Protein AF-A0A6N2CM24-F1 (afdb_monomer)

pLDDT: mean 83.98, std 15.17, range [34.97, 98.06]

Radius of gyration: 14.36 Å; Cα contacts (8 Å, |Δi|>4): 100; chains: 1; bounding box: 33×31×35 Å

Solvent-accessible surface area (backbone atoms only — not comparable to full-atom values): 5964 Å² total; per-residue (Å²): 132,92,52,65,62,73,83,84,80,78,77,62,98,84,59,55,73,68,57,54,52,52,51,52,54,58,51,51,75,80,48,72,80,76,72,83,51,70,69,30,49,54,52,17,61,75,61,65,43,98,47,64,67,59,22,39,52,50,37,25,35,56,77,66,66,20,58,44,41,55,40,93,60,52,89,78,53,82,90,51,98,67,35,48,70,32,37,68,66,56,53,53,61,76,69,113

Secondary structure (DSSP, 8-state):
----------S-TTS-HHHHHHHHHHHHTTPPPPP--HHHHHHHHHHT-SSHHHHHHHHHHHHTT-SEEE-S-GGGS---SS-EEE-HHHHHHTT-

Nearest PDB structures (foldseek):
  8wmm-assembly1_G  TM=7.796E-01  e=8.763E-02  Chryseobacterium
  1v8o-assembly1_C  TM=5.095E-01  e=1.065E+00  Pyrobaculum aerophilum
  3wg9-assembly2_D  TM=3.927E-01  e=2.344E+00  Thermoanaerobacter ethanolicus JW 200
  2ep8-assembly1_A  TM=3.421E-01  e=2.674E+00  Homo sapiens
  9dw4-assembly1_A  TM=3.324E-01  e=2.344E+00  Homo sapiens

Sequence (96 aa):
MLRVLVKITYIQRSSSRSDIYSVFQRLRSFLEISPLDAAVVDAAFARELPDLEDGLQFESALAWGATHLITRNIKDFPASPLIAVLTPVDYLVSRS

Mean predicted aligned error: 5.97 Å

Structure (mmCIF, N/CA/C/O backbone):
data_AF-A0A6N2CM24-F1
#
_entry.id   AF-A0A6N2CM24-F1
#
loop_
_atom_site.group_PDB
_atom_site.id
_atom_site.type_symbol
_atom_site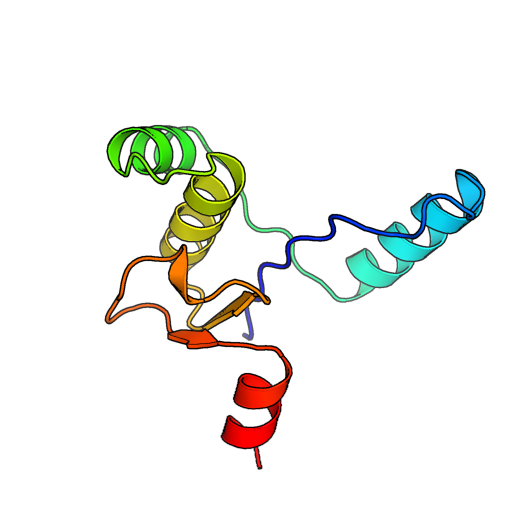.label_atom_id
_atom_site.label_alt_id
_atom_site.label_comp_id
_atom_site.label_asym_id
_atom_site.label_entity_id
_atom_site.label_seq_id
_atom_site.pdbx_PDB_ins_code
_atom_site.Cartn_x
_atom_site.Cartn_y
_atom_site.Cartn_z
_atom_site.occupancy
_atom_site.B_iso_or_equiv
_atom_site.auth_seq_id
_atom_site.auth_comp_id
_atom_site.auth_asym_id
_atom_site.auth_atom_id
_atom_site.pdbx_PDB_model_num
ATOM 1 N N . MET A 1 1 ? -13.667 2.823 -4.403 1.00 39.66 1 MET A N 1
ATOM 2 C CA . MET A 1 1 ? -12.489 2.604 -5.268 1.00 39.66 1 MET A CA 1
ATOM 3 C C . MET A 1 1 ? -11.515 1.742 -4.482 1.00 39.66 1 MET A C 1
ATOM 5 O O . MET A 1 1 ? -11.169 2.131 -3.374 1.00 39.66 1 MET A O 1
ATOM 9 N N . LEU A 1 2 ? -11.205 0.529 -4.947 1.00 34.97 2 LEU A N 1
ATOM 10 C CA . LEU A 1 2 ? -10.349 -0.403 -4.208 1.00 34.97 2 LEU A CA 1
ATOM 11 C C . LEU A 1 2 ? -8.885 -0.004 -4.426 1.00 34.97 2 LEU A C 1
ATOM 13 O O . LEU A 1 2 ? -8.365 -0.158 -5.524 1.00 34.97 2 LEU A O 1
ATOM 17 N N . ARG A 1 3 ? -8.250 0.532 -3.387 1.00 43.34 3 ARG A N 1
ATOM 18 C CA . ARG A 1 3 ? -6.837 0.915 -3.381 1.00 43.34 3 ARG A CA 1
ATOM 19 C C . ARG A 1 3 ? -6.037 -0.237 -2.779 1.00 43.34 3 ARG A C 1
ATOM 21 O O . ARG A 1 3 ? -6.251 -0.567 -1.616 1.00 43.34 3 ARG A O 1
ATOM 28 N N . VAL A 1 4 ? -5.197 -0.893 -3.581 1.00 44.88 4 VAL A N 1
ATOM 29 C CA . VAL A 1 4 ? -4.374 -2.040 -3.162 1.00 44.88 4 VAL A CA 1
ATOM 30 C C . VAL A 1 4 ? -2.914 -1.684 -3.367 1.00 44.88 4 VAL A C 1
ATOM 32 O O . VAL A 1 4 ? -2.520 -1.323 -4.473 1.00 44.88 4 VAL A O 1
ATOM 35 N N . LEU A 1 5 ? -2.115 -1.820 -2.315 1.00 52.31 5 LEU A N 1
ATOM 36 C CA . LEU A 1 5 ? -0.669 -1.705 -2.386 1.00 52.31 5 LEU A CA 1
ATOM 37 C C . LEU A 1 5 ? -0.055 -3.101 -2.224 1.00 52.31 5 LEU A C 1
ATOM 39 O O . LEU A 1 5 ? -0.368 -3.823 -1.278 1.00 52.31 5 LEU A O 1
ATOM 43 N N . VAL A 1 6 ? 0.749 -3.505 -3.209 1.00 51.91 6 VAL A N 1
ATOM 44 C CA . VAL A 1 6 ? 1.307 -4.857 -3.329 1.00 51.91 6 VAL A CA 1
ATOM 45 C C . VAL A 1 6 ? 2.825 -4.768 -3.373 1.00 51.91 6 VAL A C 1
ATOM 47 O O . VAL A 1 6 ? 3.384 -4.122 -4.258 1.00 51.91 6 VAL A O 1
ATOM 50 N N . LYS A 1 7 ? 3.486 -5.502 -2.476 1.00 55.97 7 LYS A N 1
ATOM 51 C CA . LYS A 1 7 ? 4.921 -5.781 -2.546 1.00 55.97 7 LYS A CA 1
ATOM 52 C C . LYS A 1 7 ? 5.175 -6.752 -3.698 1.00 55.97 7 LYS A C 1
ATOM 54 O O . LYS A 1 7 ? 4.919 -7.949 -3.568 1.00 55.97 7 LYS A O 1
ATOM 59 N N . ILE A 1 8 ? 5.653 -6.263 -4.843 1.00 57.91 8 ILE A N 1
ATOM 60 C CA . ILE A 1 8 ? 6.055 -7.120 -5.975 1.00 57.91 8 ILE A CA 1
ATOM 61 C C . ILE A 1 8 ? 7.556 -7.403 -5.880 1.00 57.91 8 ILE A C 1
ATOM 63 O O . ILE A 1 8 ? 8.327 -7.182 -6.811 1.00 57.91 8 ILE A O 1
ATOM 67 N N . THR A 1 9 ? 8.001 -7.902 -4.732 1.00 47.50 9 THR A N 1
ATOM 68 C CA . THR A 1 9 ? 9.305 -8.556 -4.655 1.00 47.50 9 THR A CA 1
ATOM 69 C C . THR A 1 9 ? 9.086 -10.037 -4.928 1.00 47.50 9 THR A C 1
ATOM 71 O O . THR A 1 9 ? 8.315 -10.677 -4.212 1.00 47.50 9 THR A O 1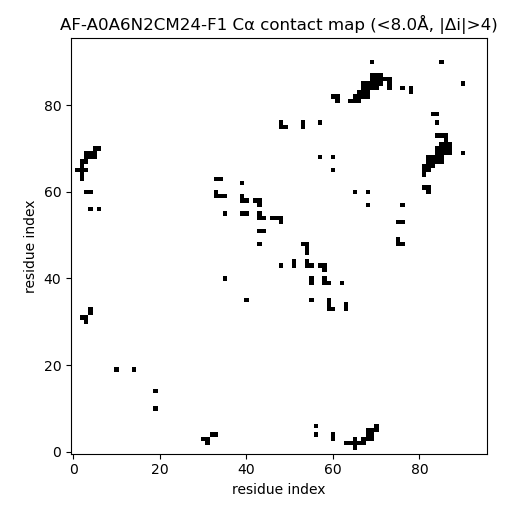
ATOM 74 N N . TYR A 1 10 ? 9.797 -10.562 -5.933 1.00 52.72 10 TYR A N 1
ATOM 75 C CA . TYR A 1 10 ? 9.843 -11.964 -6.384 1.00 52.72 10 TYR A CA 1
ATOM 76 C C . TYR A 1 10 ? 9.036 -12.305 -7.654 1.00 52.72 10 TYR A C 1
ATOM 78 O O . TYR A 1 10 ? 8.209 -13.215 -7.670 1.00 52.72 10 TYR A O 1
ATOM 86 N N . ILE A 1 11 ? 9.354 -11.636 -8.770 1.00 53.03 11 ILE A N 1
ATOM 87 C CA . ILE A 1 11 ? 9.283 -12.301 -10.083 1.00 53.03 11 ILE A CA 1
ATOM 88 C C . ILE A 1 11 ? 10.564 -13.144 -10.200 1.00 53.03 11 ILE A C 1
ATOM 90 O O . ILE A 1 11 ? 11.653 -12.658 -9.898 1.00 53.03 11 ILE A O 1
ATOM 94 N N . GLN A 1 12 ? 10.408 -14.433 -10.508 1.00 54.34 12 GLN A N 1
ATOM 95 C CA . GLN A 1 12 ? 11.417 -15.488 -10.350 1.00 54.34 12 GLN A CA 1
ATOM 96 C C . GLN A 1 12 ? 12.830 -15.119 -10.847 1.00 54.34 12 GLN A C 1
ATOM 98 O O . GLN A 1 12 ? 13.000 -14.543 -11.919 1.00 54.34 12 GLN A O 1
ATOM 103 N N . ARG A 1 13 ? 13.863 -15.591 -10.124 1.00 52.97 13 ARG A N 1
ATOM 104 C CA . ARG A 1 13 ? 15.294 -15.508 -10.510 1.00 52.97 13 ARG A CA 1
ATOM 105 C C . ARG A 1 13 ? 15.636 -16.229 -11.834 1.00 52.97 13 ARG A C 1
ATOM 107 O O . ARG A 1 13 ? 16.784 -16.169 -12.257 1.00 52.97 13 ARG A O 1
ATOM 114 N N . SER A 1 14 ? 14.677 -16.908 -12.464 1.00 58.88 14 SER A N 1
ATOM 115 C CA . SER A 1 14 ? 14.814 -17.676 -13.711 1.00 58.88 14 SER A CA 1
ATOM 116 C C . SER A 1 14 ? 14.224 -16.988 -14.950 1.00 58.88 14 SER A C 1
ATOM 118 O O . SER A 1 14 ? 14.312 -17.545 -16.040 1.00 58.88 14 SER A O 1
ATOM 120 N N . SER A 1 15 ? 13.619 -15.805 -14.814 1.00 69.94 15 SER A N 1
ATOM 121 C CA . SER A 1 15 ? 13.016 -15.073 -15.936 1.00 69.94 15 SER A CA 1
ATOM 122 C C . SER A 1 15 ? 13.990 -14.075 -16.565 1.00 69.94 15 SER A C 1
ATOM 124 O O . SER A 1 15 ? 14.832 -13.489 -15.880 1.00 69.94 15 SER A O 1
ATOM 126 N N . SER A 1 16 ? 13.872 -13.853 -17.877 1.00 82.81 16 SER A N 1
ATOM 127 C CA . SER A 1 16 ? 14.657 -12.818 -18.548 1.00 82.81 16 SER A CA 1
ATOM 128 C C . SER A 1 16 ? 14.218 -11.425 -18.077 1.00 82.81 16 SER A C 1
ATOM 130 O O . SER A 1 16 ? 13.086 -11.228 -17.626 1.00 82.81 16 SER A O 1
ATOM 132 N N . ARG A 1 17 ? 15.095 -10.419 -18.210 1.00 79.88 17 ARG A N 1
ATOM 133 C CA . ARG A 1 17 ? 14.733 -9.027 -17.886 1.00 79.88 17 ARG A CA 1
ATOM 134 C C . ARG A 1 17 ? 13.490 -8.572 -18.660 1.00 79.88 17 ARG A C 1
ATOM 136 O O . ARG A 1 17 ? 12.633 -7.922 -18.076 1.00 79.88 17 ARG A O 1
ATOM 143 N N . SER A 1 18 ? 13.367 -8.936 -19.938 1.00 85.06 18 SER A N 1
ATOM 144 C CA . SER A 1 18 ? 12.202 -8.598 -20.768 1.00 85.06 18 SER A CA 1
ATOM 145 C C . SER A 1 18 ? 10.899 -9.177 -20.220 1.00 85.06 18 SER A C 1
ATOM 147 O O . SER A 1 18 ? 9.894 -8.467 -20.183 1.00 85.06 18 SER A O 1
ATOM 149 N N . ASP A 1 19 ? 10.921 -10.416 -19.723 1.00 83.94 19 ASP A N 1
ATOM 150 C CA . ASP A 1 19 ? 9.726 -11.048 -19.156 1.00 83.94 19 ASP A CA 1
ATOM 151 C C . ASP A 1 19 ? 9.256 -10.295 -17.909 1.00 83.94 19 ASP A C 1
ATOM 153 O O . ASP A 1 19 ? 8.070 -9.993 -17.775 1.00 83.94 19 ASP A O 1
ATOM 157 N N . ILE A 1 20 ? 10.193 -9.903 -17.040 1.00 81.88 20 ILE A N 1
ATOM 158 C CA . ILE A 1 20 ? 9.911 -9.133 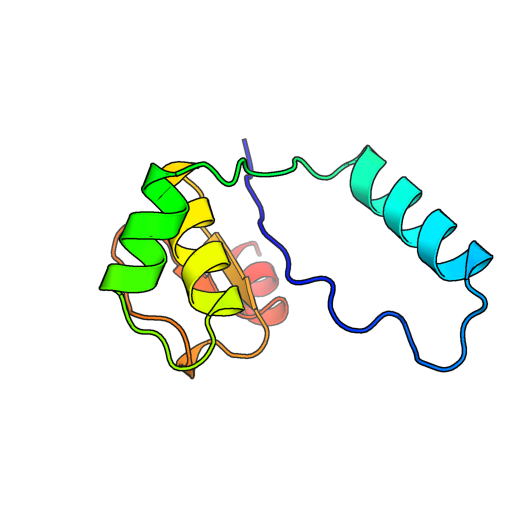-15.822 1.00 81.88 20 ILE A CA 1
ATOM 159 C C . ILE A 1 20 ? 9.220 -7.802 -16.161 1.00 81.88 20 ILE A C 1
ATOM 161 O O . ILE A 1 20 ? 8.173 -7.488 -15.591 1.00 81.88 20 ILE A O 1
ATOM 165 N N . TYR A 1 21 ? 9.752 -7.038 -17.121 1.00 82.94 21 TYR A N 1
ATOM 166 C CA . TYR A 1 21 ? 9.136 -5.770 -17.532 1.00 82.94 21 TYR A CA 1
ATOM 167 C C . TYR A 1 21 ? 7.756 -5.962 -18.164 1.00 82.94 21 TYR A C 1
ATOM 169 O O . TYR A 1 21 ? 6.856 -5.166 -17.894 1.00 82.94 21 TYR A O 1
ATOM 177 N N . SER A 1 22 ? 7.555 -7.027 -18.946 1.00 86.38 22 SER A N 1
ATOM 178 C CA . SER A 1 22 ? 6.246 -7.326 -19.540 1.00 86.38 22 SER A CA 1
ATOM 179 C C . SER A 1 22 ? 5.180 -7.601 -18.470 1.00 86.38 22 SER A C 1
ATOM 181 O O . SER A 1 22 ? 4.044 -7.132 -18.573 1.00 86.38 22 SER A O 1
ATOM 183 N N . VAL A 1 23 ? 5.554 -8.301 -17.392 1.00 84.44 23 VAL A N 1
ATOM 184 C CA . VAL A 1 23 ? 4.672 -8.552 -16.250 1.00 84.44 23 VAL A CA 1
ATOM 185 C C . VAL A 1 23 ? 4.349 -7.242 -15.540 1.00 84.44 23 VAL A C 1
ATOM 187 O O . VAL A 1 23 ? 3.174 -6.967 -15.301 1.00 84.44 23 VAL A O 1
ATOM 190 N N . PHE A 1 24 ? 5.344 -6.394 -15.264 1.00 83.00 24 PHE A N 1
ATOM 191 C CA . PHE A 1 24 ? 5.097 -5.100 -14.622 1.00 83.00 24 PHE A CA 1
ATOM 192 C C . PHE A 1 24 ? 4.191 -4.186 -15.449 1.00 83.00 24 PHE A C 1
ATOM 194 O O . PHE A 1 24 ? 3.292 -3.561 -14.892 1.00 83.00 24 PHE A O 1
ATOM 201 N N . GLN A 1 25 ? 4.362 -4.146 -16.772 1.00 86.50 25 GLN A N 1
ATOM 202 C CA . GLN A 1 25 ? 3.484 -3.380 -17.661 1.00 86.50 25 GLN A CA 1
ATOM 203 C C . GLN A 1 25 ? 2.040 -3.893 -17.617 1.00 86.50 25 GLN A C 1
ATOM 205 O O . GLN A 1 25 ? 1.104 -3.097 -17.525 1.00 86.50 25 GLN A O 1
ATOM 210 N N . ARG A 1 26 ? 1.849 -5.219 -17.613 1.00 87.62 26 ARG A N 1
ATOM 211 C CA . ARG A 1 26 ? 0.520 -5.829 -17.471 1.00 87.62 26 ARG A CA 1
ATOM 212 C C . ARG A 1 26 ? -0.108 -5.496 -16.124 1.00 87.62 26 ARG A C 1
ATOM 214 O O . ARG A 1 26 ? -1.253 -5.064 -16.104 1.00 87.62 26 ARG A O 1
ATOM 221 N N . LEU A 1 27 ? 0.630 -5.636 -15.024 1.00 83.88 27 LEU A N 1
ATOM 222 C CA . LEU A 1 27 ? 0.151 -5.270 -13.687 1.00 83.88 27 LEU A CA 1
ATOM 223 C C . LEU A 1 27 ? -0.237 -3.787 -13.626 1.00 83.88 27 LEU A C 1
ATOM 225 O O . LEU A 1 27 ? -1.315 -3.439 -13.151 1.00 83.88 27 LEU A O 1
ATOM 229 N N . ARG A 1 28 ? 0.597 -2.905 -14.187 1.00 85.31 28 ARG A N 1
ATOM 230 C CA . ARG A 1 28 ? 0.338 -1.464 -14.193 1.00 85.31 28 ARG A CA 1
ATOM 231 C C . ARG A 1 28 ? -0.932 -1.080 -14.953 1.00 85.31 28 ARG A C 1
ATOM 233 O O . ARG A 1 28 ? -1.522 -0.055 -14.624 1.00 85.31 28 ARG A O 1
ATOM 240 N N . SER A 1 29 ? -1.368 -1.878 -15.929 1.00 89.25 29 SER A N 1
ATOM 241 C CA . SER A 1 29 ? -2.579 -1.583 -16.709 1.00 89.25 29 SER A CA 1
ATOM 242 C C . SER A 1 29 ? -3.871 -1.569 -15.881 1.00 89.25 29 SER A C 1
ATOM 244 O O . SER A 1 29 ? -4.835 -0.934 -16.295 1.00 89.25 29 SER A O 1
ATOM 246 N N . PHE A 1 30 ? -3.887 -2.216 -14.710 1.00 86.19 30 PHE A N 1
ATOM 247 C CA . PHE A 1 30 ? -5.068 -2.287 -13.842 1.00 86.19 30 PHE A CA 1
ATOM 248 C C . PHE A 1 30 ? -4.796 -1.948 -12.369 1.00 86.19 30 PHE A C 1
ATOM 250 O O . PHE A 1 30 ? -5.734 -1.906 -11.576 1.00 86.19 30 PHE A O 1
ATOM 257 N N . LEU A 1 31 ? -3.539 -1.702 -11.989 1.00 85.38 31 LEU A N 1
ATOM 258 C CA . LEU A 1 31 ? -3.171 -1.238 -10.653 1.00 85.38 31 LEU A CA 1
ATOM 259 C C . LEU A 1 31 ? -2.913 0.270 -10.644 1.00 85.38 31 LEU A C 1
ATOM 261 O O . LEU A 1 31 ? -2.243 0.811 -11.527 1.00 85.38 31 LEU A O 1
ATOM 265 N N . GLU A 1 32 ? -3.399 0.935 -9.602 1.00 85.69 32 GLU A N 1
ATOM 266 C CA . GLU A 1 32 ? -2.971 2.285 -9.245 1.00 85.69 32 GLU A CA 1
ATOM 267 C C . GLU A 1 32 ? -1.661 2.225 -8.439 1.00 85.69 32 GLU A C 1
ATOM 269 O O . GLU A 1 32 ? -1.399 1.252 -7.733 1.00 85.69 32 GLU A O 1
ATOM 274 N N . ILE A 1 33 ? -0.831 3.265 -8.555 1.00 84.00 33 ILE A N 1
ATOM 275 C CA . ILE A 1 33 ? 0.403 3.413 -7.771 1.00 84.00 33 ILE A CA 1
ATOM 276 C C . ILE A 1 33 ? 0.120 4.433 -6.670 1.00 84.00 33 ILE A C 1
ATOM 278 O O . ILE A 1 33 ? -0.283 5.556 -6.982 1.00 84.00 33 ILE A O 1
ATOM 282 N N . SER A 1 34 ? 0.332 4.064 -5.406 1.00 86.69 34 SER A N 1
ATOM 283 C CA . SER A 1 34 ? 0.268 5.037 -4.318 1.00 86.69 34 SER A CA 1
ATOM 284 C C . SER A 1 34 ? 1.494 5.959 -4.365 1.00 86.69 34 SER A C 1
ATOM 286 O O . SER A 1 34 ? 2.601 5.515 -4.689 1.00 86.69 34 SER A O 1
ATOM 288 N N . PRO A 1 35 ? 1.330 7.253 -4.065 1.00 85.50 35 PRO A N 1
ATOM 289 C CA . PRO A 1 35 ? 2.467 8.147 -3.954 1.00 85.50 35 PRO A CA 1
ATOM 290 C C . PRO A 1 35 ? 3.303 7.810 -2.712 1.00 85.50 35 PRO A C 1
ATOM 292 O O . PRO A 1 35 ? 2.781 7.413 -1.666 1.00 85.50 35 PRO A O 1
ATOM 295 N N . LEU A 1 36 ? 4.611 8.014 -2.842 1.00 89.00 36 LEU A N 1
ATOM 296 C CA . LEU A 1 36 ? 5.552 8.055 -1.732 1.00 89.00 36 LEU A CA 1
ATOM 297 C C . LEU A 1 36 ? 6.118 9.475 -1.685 1.00 89.00 36 LEU A C 1
ATOM 299 O O . LEU A 1 36 ? 6.934 9.846 -2.530 1.00 89.00 36 LEU A O 1
ATOM 303 N N . ASP A 1 37 ? 5.622 10.285 -0.759 1.00 93.38 37 ASP A N 1
ATOM 304 C CA . ASP A 1 37 ? 6.094 11.650 -0.541 1.00 93.38 37 ASP A CA 1
AT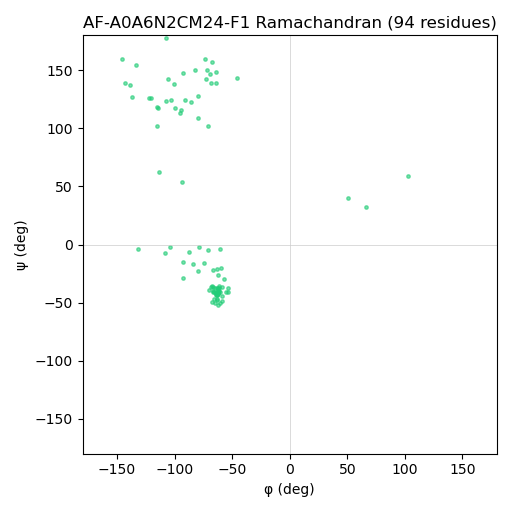OM 305 C C . ASP A 1 37 ? 6.909 11.750 0.756 1.00 93.38 37 ASP A C 1
ATOM 307 O O . ASP A 1 37 ? 7.081 10.769 1.482 1.00 93.38 37 ASP A O 1
ATOM 311 N N . ALA A 1 38 ? 7.442 12.941 1.034 1.00 97.44 38 ALA A N 1
ATOM 312 C CA . ALA A 1 38 ? 8.254 13.174 2.224 1.00 97.44 38 ALA A CA 1
ATOM 313 C C . ALA A 1 38 ? 7.494 12.857 3.523 1.00 97.44 38 ALA A C 1
ATOM 315 O O . ALA A 1 38 ? 8.077 12.282 4.433 1.00 97.44 38 ALA A O 1
ATOM 316 N N . ALA A 1 39 ? 6.190 13.151 3.588 1.00 96.88 39 ALA A N 1
ATOM 317 C CA . ALA A 1 39 ? 5.395 12.905 4.787 1.00 96.88 39 ALA A CA 1
ATOM 318 C C . ALA A 1 39 ? 5.253 11.403 5.072 1.00 96.88 39 ALA A C 1
ATOM 320 O O . ALA A 1 39 ? 5.370 10.981 6.221 1.00 96.88 39 ALA A O 1
ATOM 321 N N . VAL A 1 40 ? 5.056 10.589 4.030 1.00 95.69 40 VAL A N 1
ATOM 322 C CA . VAL A 1 40 ? 5.042 9.125 4.160 1.00 95.69 40 VAL A CA 1
ATOM 323 C C . VAL A 1 40 ? 6.405 8.591 4.602 1.00 95.69 40 VAL A C 1
ATOM 325 O O . VAL A 1 40 ? 6.467 7.706 5.454 1.00 95.69 40 VAL A O 1
ATOM 328 N N . VAL A 1 41 ? 7.497 9.120 4.044 1.00 96.00 41 VAL A N 1
ATOM 329 C CA . VAL A 1 41 ? 8.861 8.704 4.411 1.00 96.00 41 VAL A CA 1
ATOM 330 C C . VAL A 1 41 ? 9.159 9.029 5.875 1.00 96.00 41 VAL A C 1
ATOM 332 O O . VAL A 1 41 ? 9.604 8.151 6.614 1.00 96.00 41 VAL A O 1
ATOM 335 N N . ASP A 1 42 ? 8.855 10.250 6.314 1.00 98.06 42 ASP A N 1
ATOM 336 C CA . ASP A 1 42 ? 9.070 10.685 7.695 1.00 98.06 42 ASP A CA 1
ATOM 337 C C . ASP A 1 42 ? 8.233 9.855 8.680 1.00 98.06 42 ASP A C 1
ATOM 339 O O . ASP A 1 42 ? 8.733 9.426 9.723 1.00 98.06 42 ASP A O 1
ATOM 343 N N . ALA A 1 43 ? 6.975 9.560 8.331 1.00 96.38 43 ALA A N 1
ATOM 344 C CA . ALA A 1 43 ? 6.111 8.694 9.129 1.00 96.38 43 ALA A CA 1
ATOM 345 C C . ALA A 1 43 ? 6.658 7.261 9.225 1.00 96.38 43 ALA A C 1
ATOM 347 O O . ALA A 1 43 ? 6.645 6.667 10.305 1.00 96.38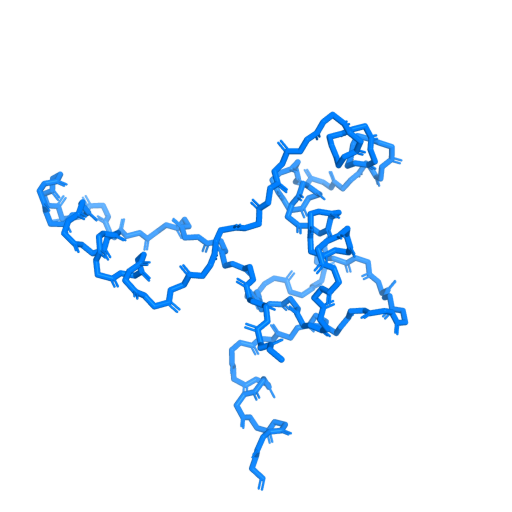 43 ALA A O 1
ATOM 348 N N . ALA A 1 44 ? 7.184 6.714 8.124 1.00 95.31 44 ALA A N 1
ATOM 349 C CA . ALA A 1 44 ? 7.747 5.367 8.099 1.00 95.31 44 ALA A CA 1
ATOM 350 C C . ALA A 1 44 ? 9.010 5.267 8.961 1.00 95.31 44 ALA A C 1
ATOM 352 O O . ALA A 1 44 ? 9.170 4.299 9.705 1.00 95.31 44 ALA A O 1
ATOM 353 N N . PHE A 1 45 ? 9.874 6.285 8.914 1.00 96.19 45 PHE A N 1
ATOM 354 C CA . PHE A 1 45 ? 11.041 6.369 9.789 1.00 96.19 45 PHE A CA 1
ATOM 355 C C . PHE A 1 45 ? 10.642 6.462 11.259 1.00 96.19 45 PHE A C 1
ATOM 357 O O . PHE A 1 45 ? 11.201 5.742 12.078 1.00 96.19 45 PHE A O 1
ATOM 364 N N . ALA A 1 46 ? 9.636 7.275 11.589 1.00 96.62 46 ALA A N 1
ATOM 365 C CA . ALA A 1 46 ? 9.129 7.390 12.954 1.00 96.62 46 ALA A CA 1
ATOM 366 C C . ALA A 1 46 ? 8.448 6.107 13.466 1.00 96.62 46 ALA A C 1
ATOM 368 O O . ALA A 1 46 ? 8.319 5.923 14.676 1.00 96.62 46 ALA A O 1
ATOM 369 N N . ARG A 1 47 ? 7.981 5.228 12.568 1.00 93.69 47 ARG A N 1
ATOM 370 C CA . ARG A 1 47 ? 7.344 3.957 12.940 1.00 93.69 47 ARG A CA 1
ATOM 371 C C . ARG A 1 47 ? 8.340 2.861 13.315 1.00 93.69 47 ARG A C 1
ATOM 373 O O . ARG A 1 47 ? 7.949 1.930 14.012 1.00 93.69 47 ARG A O 1
ATOM 380 N N . GLU A 1 48 ? 9.584 2.960 12.848 1.00 92.38 48 GLU A N 1
ATOM 381 C CA . GLU A 1 48 ? 10.678 2.037 13.184 1.00 92.38 48 GLU A CA 1
ATOM 382 C C . GLU A 1 48 ? 10.321 0.546 12.991 1.00 92.38 48 GLU A C 1
ATOM 384 O O . GLU A 1 48 ? 10.682 -0.308 13.804 1.00 92.38 48 GLU A O 1
ATOM 389 N N . LEU A 1 49 ? 9.599 0.203 11.911 1.00 91.62 49 LEU A N 1
ATOM 390 C CA . LEU A 1 49 ? 9.362 -1.211 11.596 1.00 91.62 49 LEU A CA 1
ATOM 391 C C . LEU A 1 49 ? 10.689 -1.924 11.274 1.00 91.62 49 LEU A C 1
ATOM 393 O O . LEU A 1 49 ? 11.585 -1.306 10.694 1.00 91.62 49 LEU A O 1
ATOM 397 N N . PRO A 1 50 ? 10.814 -3.232 11.587 1.00 89.81 50 PRO A N 1
ATOM 398 C CA . PRO A 1 50 ? 12.038 -3.994 11.322 1.00 89.81 50 PRO A CA 1
ATOM 399 C C . PRO A 1 50 ? 12.475 -3.985 9.851 1.00 89.81 50 PRO A C 1
ATOM 401 O O . PRO A 1 50 ? 13.666 -4.084 9.561 1.00 89.81 50 PRO A O 1
ATOM 404 N N . ASP A 1 51 ? 11.511 -3.878 8.936 1.00 89.44 51 ASP A N 1
ATOM 405 C CA . ASP A 1 51 ? 11.728 -3.760 7.500 1.00 89.44 51 ASP A CA 1
ATOM 406 C C . ASP A 1 51 ? 11.255 -2.380 7.025 1.00 89.44 51 ASP A C 1
ATOM 408 O O . ASP A 1 51 ? 10.079 -2.025 7.138 1.00 89.44 51 ASP A O 1
ATOM 412 N N . LEU A 1 52 ? 12.193 -1.581 6.508 1.00 87.31 52 LEU A N 1
ATOM 413 C CA . LEU A 1 52 ? 11.905 -0.219 6.059 1.00 87.31 52 LEU A CA 1
ATOM 414 C C . LEU A 1 52 ? 10.886 -0.199 4.911 1.00 87.31 52 LEU A C 1
ATOM 416 O O . LEU A 1 52 ? 10.046 0.698 4.857 1.00 87.31 52 LEU A O 1
ATOM 420 N N . GLU A 1 53 ? 10.957 -1.167 3.991 1.00 87.25 53 GLU A N 1
ATOM 421 C CA . GLU A 1 53 ? 10.028 -1.242 2.863 1.00 87.25 53 GLU A CA 1
ATOM 422 C C . GLU A 1 53 ? 8.602 -1.468 3.367 1.00 87.25 53 GLU A C 1
ATOM 424 O O . GLU A 1 53 ? 7.698 -0.760 2.932 1.00 87.25 53 GLU A O 1
ATOM 429 N N . ASP A 1 54 ? 8.412 -2.366 4.337 1.00 90.88 54 ASP A N 1
ATOM 430 C CA . ASP A 1 54 ? 7.112 -2.606 4.966 1.00 90.88 54 ASP A CA 1
ATOM 431 C C . ASP A 1 54 ? 6.595 -1.359 5.712 1.00 90.88 54 ASP A C 1
ATOM 433 O O . ASP A 1 54 ? 5.405 -1.047 5.623 1.00 90.88 54 ASP A O 1
ATOM 437 N N . GLY A 1 55 ? 7.477 -0.589 6.363 1.00 93.75 55 GLY A N 1
ATOM 438 C CA . GLY A 1 55 ? 7.141 0.707 6.970 1.00 93.75 55 GLY A CA 1
ATOM 439 C C . GLY A 1 55 ? 6.629 1.730 5.953 1.00 93.75 55 GLY A C 1
ATOM 440 O O . GLY A 1 55 ? 5.551 2.299 6.130 1.00 93.75 55 GLY A O 1
ATOM 441 N N . LEU A 1 56 ? 7.356 1.914 4.847 1.00 93.31 56 LEU A N 1
ATOM 442 C CA . LEU A 1 56 ? 6.963 2.813 3.754 1.00 93.31 56 LEU A CA 1
ATOM 443 C C . LEU A 1 56 ? 5.643 2.375 3.108 1.00 93.31 56 LEU A C 1
ATOM 445 O O . LEU A 1 56 ? 4.777 3.202 2.826 1.00 93.31 56 LEU A O 1
ATOM 449 N N . GLN A 1 57 ? 5.469 1.071 2.900 1.00 91.75 57 GLN A N 1
ATOM 450 C CA . GLN A 1 57 ? 4.257 0.476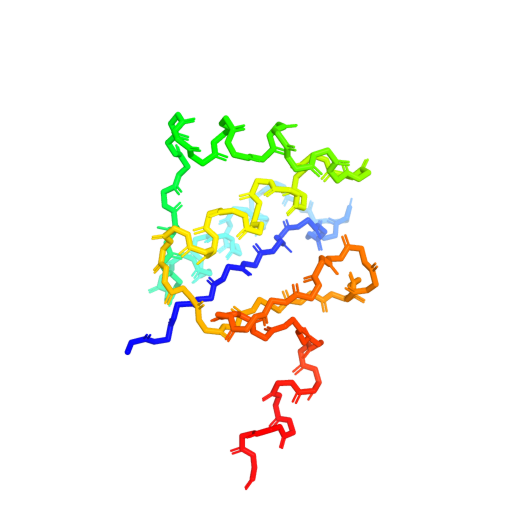 2.344 1.00 91.75 57 GLN A CA 1
ATOM 451 C C . GLN A 1 57 ? 3.049 0.688 3.266 1.00 91.75 57 GLN A C 1
ATOM 453 O O . GLN A 1 57 ? 1.970 1.046 2.788 1.00 91.75 57 GLN A O 1
ATOM 458 N N . PHE A 1 58 ? 3.215 0.501 4.576 1.00 94.06 58 PHE A N 1
ATOM 459 C CA . PHE A 1 58 ? 2.148 0.704 5.550 1.00 94.06 58 PHE A CA 1
ATOM 460 C C . PHE A 1 58 ? 1.709 2.170 5.626 1.00 94.06 58 PHE A C 1
ATOM 462 O O . PHE A 1 58 ? 0.520 2.463 5.492 1.00 94.06 58 PHE A O 1
ATOM 469 N N . GLU A 1 59 ? 2.660 3.095 5.768 1.00 95.38 59 GLU A N 1
ATOM 470 C CA . GLU A 1 59 ? 2.358 4.527 5.864 1.00 95.38 59 GLU A CA 1
ATOM 471 C C . GLU A 1 59 ? 1.817 5.088 4.542 1.00 95.38 59 GLU A C 1
ATOM 473 O O . GLU A 1 59 ? 0.865 5.870 4.545 1.00 95.38 59 GLU A O 1
ATOM 478 N N . SER A 1 60 ? 2.318 4.620 3.392 1.00 94.06 60 SER A N 1
ATOM 479 C CA . SER A 1 60 ? 1.750 4.980 2.086 1.00 94.06 60 SER A CA 1
ATOM 480 C C . SER A 1 60 ? 0.305 4.494 1.957 1.00 94.06 60 SER A C 1
ATOM 482 O O . SER A 1 60 ? -0.555 5.226 1.467 1.00 94.06 60 SER A O 1
ATOM 484 N N . ALA A 1 61 ? -0.004 3.284 2.437 1.00 92.44 61 ALA A N 1
ATOM 485 C CA . ALA A 1 61 ? -1.361 2.749 2.406 1.00 92.44 61 ALA A CA 1
ATOM 486 C C . ALA A 1 61 ? -2.322 3.551 3.304 1.00 92.44 61 ALA A C 1
ATOM 488 O O . ALA A 1 61 ? -3.443 3.845 2.880 1.00 92.44 61 ALA A O 1
ATOM 489 N N . LEU A 1 62 ? -1.878 3.958 4.499 1.00 93.75 62 LEU A N 1
ATOM 490 C CA . LEU A 1 62 ? -2.642 4.839 5.386 1.00 93.75 62 LEU A CA 1
ATOM 491 C C . LEU A 1 62 ? -2.896 6.209 4.747 1.00 93.75 62 LEU A C 1
ATOM 493 O O .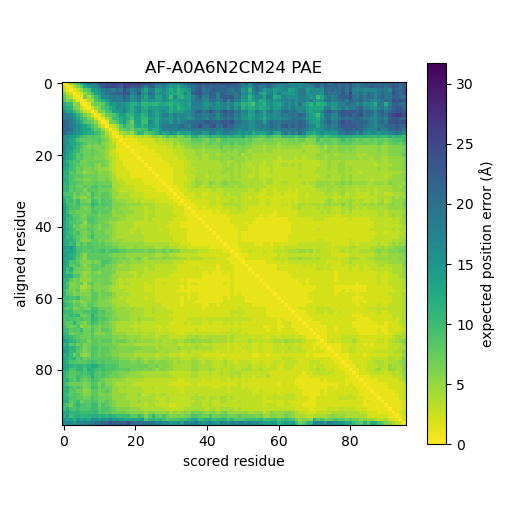 LEU A 1 62 ? -4.048 6.634 4.653 1.00 93.75 62 LEU A O 1
ATOM 497 N N . ALA A 1 63 ? -1.846 6.874 4.256 1.00 93.62 63 ALA A N 1
ATOM 498 C CA . ALA A 1 63 ? -1.943 8.190 3.623 1.00 93.62 63 ALA A CA 1
ATOM 499 C C . ALA A 1 63 ? -2.823 8.165 2.364 1.00 93.62 63 ALA A C 1
ATOM 501 O O . ALA A 1 63 ? -3.581 9.097 2.088 1.00 93.62 63 ALA A O 1
ATOM 502 N N . TRP A 1 64 ? -2.776 7.065 1.613 1.00 92.56 64 TRP A N 1
ATOM 503 C CA . TRP A 1 64 ? -3.605 6.863 0.432 1.00 92.56 64 TRP A CA 1
ATOM 504 C C . TRP A 1 64 ? -5.046 6.441 0.766 1.00 92.56 64 TRP A C 1
ATOM 506 O O . TRP A 1 64 ? -5.868 6.301 -0.140 1.00 92.56 64 TRP A O 1
ATOM 516 N N . GLY A 1 65 ? -5.401 6.253 2.040 1.00 91.94 65 GLY A N 1
ATOM 517 C CA . GLY A 1 65 ? -6.750 5.863 2.458 1.00 91.94 65 GLY A CA 1
ATOM 518 C C . GLY A 1 65 ? -7.140 4.458 1.996 1.00 91.94 65 GLY A C 1
ATOM 519 O O . GLY A 1 65 ? -8.301 4.208 1.661 1.00 91.94 65 GLY A O 1
ATOM 520 N N . ALA A 1 66 ? -6.169 3.548 1.906 1.00 91.12 66 ALA A N 1
ATOM 521 C CA . ALA A 1 66 ? -6.444 2.144 1.655 1.00 91.12 66 ALA A CA 1
ATOM 522 C C . ALA A 1 66 ? -7.139 1.524 2.873 1.00 91.12 66 ALA A C 1
ATOM 524 O O . ALA A 1 66 ? -6.771 1.772 4.017 1.00 91.12 66 ALA A O 1
ATOM 525 N N . THR A 1 67 ? -8.134 0.676 2.622 1.00 92.56 67 THR A N 1
ATOM 526 C CA . THR A 1 67 ? -8.835 -0.061 3.686 1.00 92.56 67 THR A CA 1
ATOM 527 C C . THR A 1 67 ? -8.224 -1.434 3.944 1.00 92.56 67 THR A C 1
ATOM 529 O O . THR A 1 67 ? -8.517 -2.052 4.963 1.00 92.56 67 THR A O 1
ATOM 532 N N . HIS A 1 68 ? -7.383 -1.920 3.024 1.00 91.50 68 HIS A N 1
ATOM 533 C CA . HIS A 1 68 ? -6.742 -3.228 3.105 1.00 91.50 68 HIS A CA 1
ATOM 534 C C . HIS A 1 68 ? -5.279 -3.149 2.655 1.00 91.50 68 HIS A C 1
ATOM 536 O O . HIS A 1 68 ? -4.980 -2.542 1.626 1.00 91.50 68 HIS A O 1
ATOM 542 N N . LEU A 1 69 ? -4.389 -3.824 3.383 1.00 91.69 69 LEU A N 1
ATOM 543 C CA . LEU A 1 69 ? -3.011 -4.107 2.981 1.00 91.69 69 LEU A CA 1
ATOM 544 C C . LEU A 1 69 ? -2.865 -5.617 2.823 1.00 91.69 69 LEU A C 1
ATOM 546 O O . LEU A 1 69 ? -3.056 -6.369 3.778 1.00 91.69 69 LEU A O 1
ATOM 550 N N . ILE A 1 70 ? -2.542 -6.065 1.610 1.00 91.31 70 ILE A N 1
ATOM 551 C CA . ILE A 1 70 ? -2.449 -7.493 1.300 1.00 91.31 70 ILE A CA 1
ATOM 552 C C . ILE A 1 70 ? -0.984 -7.924 1.320 1.00 91.31 70 ILE A C 1
ATOM 554 O O . ILE A 1 70 ? -0.176 -7.448 0.524 1.00 91.31 70 ILE A O 1
ATOM 558 N N . THR A 1 71 ? -0.634 -8.838 2.224 1.00 88.88 71 THR A N 1
ATOM 559 C CA . THR A 1 71 ? 0.744 -9.309 2.430 1.00 88.88 71 THR A CA 1
ATOM 560 C C . THR A 1 71 ? 0.777 -10.782 2.828 1.00 88.88 71 THR A C 1
ATOM 562 O O . THR A 1 71 ? -0.199 -11.331 3.325 1.00 88.88 71 THR A O 1
ATOM 565 N N . ARG A 1 72 ? 1.920 -11.449 2.642 1.00 87.62 72 ARG A N 1
ATOM 566 C CA . ARG A 1 72 ? 2.147 -12.787 3.219 1.00 87.62 72 ARG A CA 1
ATOM 567 C C . ARG A 1 72 ? 2.636 -12.733 4.670 1.00 87.62 72 ARG A C 1
ATOM 569 O O . ARG A 1 72 ? 2.540 -13.738 5.365 1.00 87.62 72 ARG A O 1
ATOM 576 N N . ASN A 1 73 ? 3.127 -11.581 5.125 1.00 88.56 73 ASN A N 1
ATOM 577 C CA . ASN A 1 73 ? 3.778 -11.411 6.424 1.00 88.56 73 ASN A CA 1
ATOM 578 C C . ASN A 1 73 ? 2.957 -10.507 7.353 1.00 88.56 73 ASN A C 1
ATOM 580 O O . ASN A 1 73 ? 3.413 -9.446 7.756 1.00 88.56 73 ASN A O 1
ATOM 584 N N . ILE A 1 74 ? 1.733 -10.912 7.703 1.00 91.62 74 ILE A N 1
ATOM 585 C CA . ILE A 1 74 ? 0.830 -10.086 8.532 1.00 91.62 74 ILE A CA 1
ATOM 586 C C . ILE A 1 74 ? 1.495 -9.638 9.845 1.00 91.62 74 ILE A C 1
ATOM 588 O O . ILE A 1 74 ? 1.346 -8.492 10.250 1.00 91.62 74 ILE A O 1
ATOM 592 N N . LYS A 1 75 ? 2.250 -10.536 10.488 1.00 91.75 75 LYS A N 1
ATOM 593 C CA . LYS A 1 75 ? 2.882 -10.322 11.801 1.00 91.75 75 LYS A CA 1
ATOM 594 C C . LYS A 1 75 ? 3.874 -9.151 11.861 1.00 91.75 75 LYS A C 1
ATOM 596 O O . LYS A 1 75 ? 4.174 -8.698 12.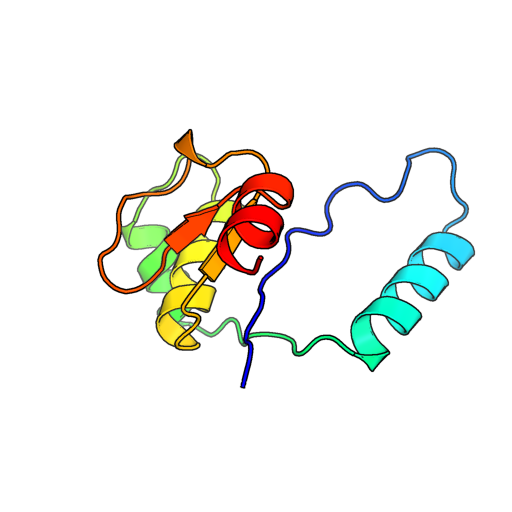959 1.00 91.75 75 LYS A O 1
ATOM 601 N N . ASP A 1 76 ? 4.385 -8.706 10.714 1.00 90.12 76 ASP A N 1
ATOM 602 C CA . ASP A 1 76 ? 5.387 -7.639 10.637 1.00 90.12 76 ASP A CA 1
ATOM 603 C C . ASP A 1 76 ? 4.719 -6.247 10.572 1.00 90.12 76 ASP A C 1
ATOM 605 O O . ASP A 1 76 ? 5.395 -5.225 10.667 1.00 90.12 76 ASP A O 1
ATOM 609 N N . PHE A 1 77 ? 3.383 -6.197 10.468 1.00 92.69 77 PHE A N 1
ATOM 610 C CA . PHE A 1 77 ? 2.607 -4.961 10.406 1.00 92.69 77 PHE A CA 1
ATOM 611 C C . PHE A 1 77 ? 1.876 -4.671 11.723 1.00 92.69 77 PHE A C 1
ATOM 613 O O . PHE A 1 77 ? 1.336 -5.581 12.360 1.00 92.69 77 PHE A O 1
ATOM 620 N N . PRO A 1 78 ? 1.791 -3.392 12.126 1.00 92.44 78 PRO A N 1
ATOM 621 C CA . PRO A 1 78 ? 1.057 -3.005 13.318 1.00 92.44 78 PRO A CA 1
ATOM 622 C C . PRO A 1 78 ? -0.455 -3.126 13.098 1.00 92.44 78 PRO A C 1
ATOM 624 O O . PRO A 1 78 ? -0.974 -2.909 12.000 1.00 92.44 78 PRO A O 1
ATOM 627 N N . ALA A 1 79 ? -1.184 -3.411 14.178 1.00 92.44 79 ALA A N 1
ATOM 628 C CA . ALA A 1 79 ? -2.638 -3.335 14.160 1.00 92.44 79 ALA A CA 1
ATOM 629 C C . ALA A 1 79 ? -3.091 -1.887 13.911 1.00 92.44 79 ALA A C 1
ATOM 631 O O . ALA A 1 79 ? -2.539 -0.944 14.481 1.00 92.44 79 ALA A O 1
ATOM 632 N N . SER A 1 80 ? -4.119 -1.712 13.082 1.00 92.25 80 SER A N 1
ATOM 633 C CA . SER A 1 80 ? -4.686 -0.401 12.779 1.00 92.25 80 SER A CA 1
ATOM 634 C C . SER A 1 80 ? -6.202 -0.480 12.637 1.00 92.25 80 SER A C 1
ATOM 636 O O . SER A 1 80 ? -6.706 -1.410 12.010 1.00 92.25 80 SER A O 1
ATOM 638 N N . PRO A 1 81 ? -6.948 0.501 13.173 1.00 91.50 81 PRO A N 1
ATOM 639 C CA . PRO A 1 81 ? -8.386 0.595 12.945 1.00 91.50 81 PRO A CA 1
ATOM 640 C C . PRO A 1 81 ? -8.729 1.091 11.530 1.00 91.50 81 PRO A C 1
ATOM 642 O O . PRO A 1 81 ? -9.877 0.976 11.112 1.00 91.50 81 PRO A O 1
ATOM 645 N N . LEU A 1 82 ? -7.762 1.668 10.807 1.00 91.88 82 LEU A N 1
ATOM 646 C CA . LEU A 1 82 ? -7.978 2.282 9.493 1.00 91.88 82 LEU A CA 1
ATOM 647 C C . LEU A 1 82 ? -7.729 1.310 8.336 1.00 91.88 82 LEU A C 1
ATOM 649 O O . LEU A 1 82 ? -8.328 1.460 7.273 1.00 91.88 82 LEU A O 1
ATOM 653 N N . ILE A 1 83 ? -6.850 0.326 8.539 1.00 92.62 83 ILE A N 1
ATOM 654 C CA . ILE A 1 83 ? -6.427 -0.606 7.495 1.00 92.62 83 ILE A CA 1
ATOM 655 C C . ILE A 1 83 ? -6.373 -2.039 8.024 1.00 92.62 83 ILE A C 1
ATOM 657 O O . ILE A 1 83 ? -5.722 -2.326 9.027 1.00 92.62 83 ILE A O 1
ATOM 661 N N . ALA A 1 84 ? -7.047 -2.951 7.323 1.00 93.69 84 ALA A N 1
ATOM 662 C CA . ALA A 1 84 ? -6.991 -4.379 7.604 1.00 93.69 84 ALA A CA 1
ATOM 663 C C . ALA A 1 84 ? -5.788 -5.015 6.893 1.00 93.69 84 ALA A C 1
ATOM 665 O O . ALA A 1 84 ? -5.679 -4.947 5.667 1.00 93.69 84 ALA A O 1
ATOM 666 N N . VAL A 1 85 ? -4.898 -5.661 7.645 1.00 93.88 85 VAL A N 1
ATOM 667 C CA . VAL A 1 85 ? -3.759 -6.398 7.083 1.00 93.88 85 VAL A CA 1
ATOM 668 C C . VAL A 1 85 ? -4.147 -7.866 6.920 1.00 93.88 85 VAL A C 1
ATOM 670 O O . VAL A 1 85 ? -4.428 -8.536 7.909 1.00 93.88 85 VAL A O 1
ATOM 673 N N . LEU A 1 86 ? -4.184 -8.363 5.682 1.00 93.19 86 LEU A N 1
ATOM 674 C CA . LEU A 1 86 ? -4.699 -9.697 5.350 1.00 93.19 86 LEU A CA 1
ATOM 675 C C . LEU A 1 86 ? -3.760 -10.456 4.411 1.00 93.19 86 LEU A C 1
ATOM 677 O O . LEU A 1 86 ? -3.047 -9.851 3.604 1.00 93.19 86 LEU A O 1
ATOM 681 N N . THR A 1 87 ? -3.818 -11.790 4.442 1.00 92.00 87 THR A N 1
ATOM 682 C CA . THR A 1 87 ? -3.252 -12.583 3.349 1.00 92.00 87 THR A CA 1
ATOM 683 C C . THR A 1 87 ? -4.143 -12.501 2.109 1.00 92.00 87 THR A C 1
ATOM 685 O O . THR A 1 87 ? -5.335 -12.195 2.220 1.00 92.00 87 THR A O 1
ATOM 688 N N . PRO A 1 88 ? -3.614 -12.801 0.905 1.00 90.25 88 PRO A N 1
ATOM 689 C CA . PRO A 1 88 ? -4.451 -12.910 -0.286 1.00 90.25 88 PRO A CA 1
ATOM 690 C C . PRO A 1 88 ? -5.619 -13.884 -0.102 1.00 90.25 88 PRO A C 1
ATOM 692 O O . PRO A 1 88 ? -6.713 -13.619 -0.585 1.00 90.25 88 PRO A O 1
ATOM 695 N N . VAL A 1 89 ? -5.395 -14.989 0.617 1.00 92.06 89 VAL A N 1
ATOM 696 C CA . VAL A 1 89 ? -6.431 -15.992 0.889 1.00 92.06 89 VAL A CA 1
ATOM 697 C C . VAL A 1 89 ? -7.505 -15.409 1.803 1.00 92.06 89 VAL A C 1
ATOM 699 O O . VAL A 1 89 ? -8.681 -15.468 1.455 1.00 92.06 89 VAL A O 1
ATOM 702 N N . ASP A 1 90 ? -7.113 -14.774 2.910 1.00 92.44 90 ASP A N 1
ATOM 703 C CA . ASP A 1 90 ? -8.068 -14.187 3.861 1.00 92.44 90 ASP A CA 1
ATOM 704 C C . ASP A 1 90 ? -8.909 -13.081 3.215 1.00 92.44 90 ASP A C 1
ATOM 706 O O . ASP A 1 90 ? -10.107 -12.970 3.468 1.00 92.44 90 ASP A O 1
ATOM 710 N N . TYR A 1 91 ? -8.303 -12.280 2.334 1.00 91.94 91 TYR A N 1
ATOM 711 C CA . TYR A 1 91 ? -9.020 -11.251 1.588 1.00 91.94 91 TYR A CA 1
ATOM 712 C C . TYR A 1 91 ? -10.037 -11.825 0.596 1.00 91.94 91 TYR A C 1
ATOM 714 O O . TYR A 1 91 ? -11.098 -11.241 0.403 1.00 91.94 91 TYR A O 1
ATOM 722 N N . LEU A 1 92 ? -9.736 -12.954 -0.051 1.00 91.19 92 LEU A N 1
ATOM 723 C CA . LEU A 1 92 ? -10.697 -13.605 -0.943 1.00 91.19 92 LEU A CA 1
ATOM 724 C C . LEU A 1 92 ? -11.863 -14.216 -0.156 1.00 91.19 92 LEU A C 1
ATOM 726 O O . LEU A 1 92 ? -13.005 -14.101 -0.591 1.00 91.19 92 LEU A O 1
ATOM 730 N N . VAL A 1 93 ? -11.591 -14.806 1.012 1.00 93.50 93 VAL A N 1
ATOM 731 C CA . VAL A 1 93 ? -12.620 -15.380 1.896 1.00 93.50 93 VAL A CA 1
ATOM 732 C C . VAL A 1 93 ? -13.522 -14.300 2.501 1.00 93.50 93 VAL A C 1
ATOM 734 O O . VAL A 1 93 ? -14.720 -14.509 2.625 1.00 93.50 93 VAL A O 1
ATOM 737 N N . SER A 1 94 ? -13.005 -13.113 2.831 1.00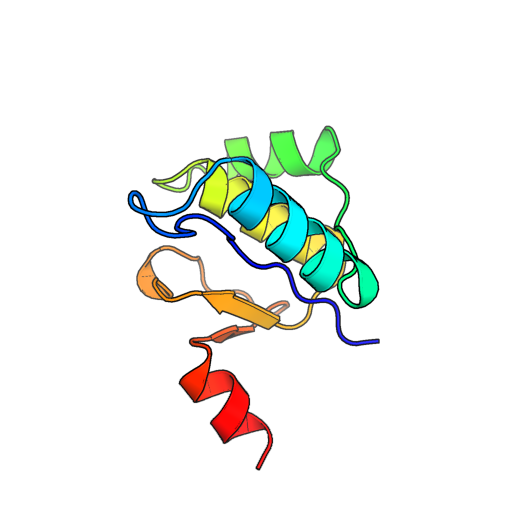 86.50 94 SER A N 1
ATOM 738 C CA . SER A 1 94 ? -13.840 -12.020 3.364 1.00 86.50 94 SER A CA 1
ATOM 739 C C . SER A 1 94 ? -14.787 -11.387 2.332 1.00 86.50 94 SER A C 1
ATOM 741 O O . SER A 1 94 ? -15.583 -10.511 2.675 1.00 86.50 94 SER A O 1
ATOM 743 N N . ARG A 1 95 ? -14.691 -11.801 1.061 1.00 78.19 95 ARG A N 1
ATOM 744 C CA . ARG A 1 95 ? -15.471 -11.284 -0.073 1.00 78.19 95 ARG A CA 1
ATOM 745 C C . ARG A 1 95 ? -16.534 -12.255 -0.596 1.00 78.19 95 ARG A C 1
ATOM 747 O O . ARG A 1 95 ? -17.291 -11.843 -1.475 1.00 78.19 95 ARG A O 1
ATOM 754 N N . SER A 1 96 ? -16.566 -13.498 -0.108 1.00 64.25 96 SER A N 1
ATOM 755 C CA . SER A 1 96 ? -17.589 -14.510 -0.426 1.00 64.25 96 SER A CA 1
ATOM 756 C C . SER A 1 96 ? -18.794 -14.400 0.493 1.00 64.25 96 SER A C 1
ATOM 758 O O . SER A 1 96 ? -19.926 -14.495 -0.025 1.00 64.25 96 SER A O 1
#

Foldseek 3Di:
DAAEDDDPDDPDPPDDPVVVVVVVVVVVVPHDDQDQDPVLLVQLVVVPQPDSVVSSSVSSCVVVQHQEYEDPCQVSDDDDPRHHYYHPVRVVVVVD